Protein AF-A0A4U9WKT3-F1 (afdb_monomer)

InterPro domains:
  IPR013785 Aldolase-type TIM barrel [G3DSA:3.20.20.70] (8-68)
  IPR016471 Nicotinamide phosphoribosyl transferase [PTHR43816] (15-130)
  IPR036068 Nicotinate phosphoribosyltransferase-like, C-terminal [SSF51690] (24-129)
  IPR041525 Nicotinate/nicotinamide phosphoribosyltransferase [PF04095] (22-95)

Organism: Serratia fonticola (NCBI:txid47917)

Solvent-accessible surface area (backbone atoms only — not comparable to full-atom values): 9490 Å² total; per-residue (Å²): 135,84,79,84,57,90,64,54,62,63,53,53,48,55,59,53,37,60,75,68,75,50,72,76,86,83,63,85,85,87,85,55,66,73,78,73,65,72,65,55,79,68,73,76,65,74,79,89,76,75,19,53,49,71,57,96,91,43,78,43,67,31,67,69,78,68,95,86,60,89,79,78,74,75,59,70,36,23,41,60,26,36,43,65,50,98,69,65,50,84,44,82,45,56,63,43,54,78,75,56,30,72,73,27,76,69,70,72,45,66,56,96,95,40,80,36,82,83,77,54,73,65,60,54,50,53,53,67,74,58,64,75,79,73,72,75,85,75,74,81,83,127

Sequence (142 aa):
METPSLWSAPRKFCNVWRRKVFASSNVVFGVGSFTYQYNTRDTFGFAMKATYGEVNGVGRPIFKQPKTDSGLKQSARGLLRVIRDGEGEYQLLDNQDWQQEQQGELKTRFLDGKLYNQESLEQIRQRIACPSPQPSPTGRGS

Secondary structure (DSSP, 8-state):
-PPPPTTHHHHHHHHHHHHTT--GGG------HHHHHS--GGGGT------EEEETTEEEE-----TTS-S--PPP-SEEEEEE-TTS-EEEEEEE-HHHHTTSS---SEETTEE-S---HHHHHHHHHSPPPPPP------

Mean predicted aligned error: 13.94 Å

Structure (mmCIF, N/CA/C/O backbone):
data_AF-A0A4U9WKT3-F1
#
_entry.id   AF-A0A4U9WKT3-F1
#
loop_
_atom_site.group_PDB
_atom_site.id
_atom_site.type_symbol
_atom_site.label_atom_id
_atom_site.label_alt_id
_atom_site.label_comp_id
_atom_site.label_asym_id
_atom_site.label_entity_id
_atom_site.label_seq_id
_atom_site.pdbx_PDB_ins_code
_atom_site.Cartn_x
_atom_site.Cartn_y
_atom_site.Cartn_z
_atom_site.occupancy
_atom_site.B_iso_or_equiv
_atom_site.auth_seq_id
_atom_site.auth_comp_id
_atom_site.auth_asym_id
_atom_site.auth_atom_id
_atom_site.pdbx_PDB_model_num
ATOM 1 N N . MET A 1 1 ? 14.031 -25.745 -13.048 1.00 31.78 1 MET A N 1
ATOM 2 C CA . MET A 1 1 ? 13.845 -24.899 -14.247 1.00 31.78 1 MET A CA 1
ATOM 3 C C . MET A 1 1 ? 13.641 -23.477 -13.767 1.00 31.78 1 MET A C 1
ATOM 5 O O . MET A 1 1 ? 12.575 -23.170 -13.255 1.00 31.78 1 MET A O 1
ATOM 9 N N . GLU A 1 2 ? 14.686 -22.655 -13.820 1.00 33.97 2 GLU A N 1
ATOM 10 C CA . GLU A 1 2 ? 14.604 -21.248 -13.423 1.00 33.97 2 GLU A CA 1
ATOM 11 C C . GLU A 1 2 ? 13.943 -20.440 -14.541 1.00 33.97 2 GLU A C 1
ATOM 13 O O . GLU A 1 2 ? 14.374 -20.484 -15.694 1.00 33.97 2 GLU A O 1
ATOM 18 N N . THR A 1 3 ? 12.876 -19.715 -14.216 1.00 33.81 3 THR A N 1
ATOM 19 C CA . THR A 1 3 ? 12.251 -18.755 -15.127 1.00 33.81 3 THR A CA 1
ATOM 20 C C . THR A 1 3 ? 13.234 -17.613 -15.408 1.00 33.81 3 THR A C 1
ATOM 22 O O . THR A 1 3 ? 13.660 -16.951 -14.455 1.00 33.81 3 THR A O 1
ATOM 25 N N . PRO A 1 4 ? 13.603 -17.336 -16.672 1.00 44.12 4 PRO A N 1
ATOM 26 C CA . PRO A 1 4 ? 14.500 -16.233 -16.988 1.00 44.12 4 PRO A CA 1
ATOM 27 C C . PRO A 1 4 ? 13.866 -14.909 -16.557 1.00 44.12 4 PRO A C 1
ATOM 29 O O . PRO A 1 4 ? 12.777 -14.556 -17.006 1.00 44.12 4 PRO A O 1
ATOM 32 N N . SER A 1 5 ? 14.544 -14.163 -15.685 1.00 46.66 5 SER A N 1
ATOM 33 C CA . SER A 1 5 ? 14.069 -12.846 -15.266 1.00 46.66 5 SER A CA 1
ATOM 34 C C . SER A 1 5 ? 14.138 -11.851 -16.431 1.00 46.66 5 SER A C 1
ATOM 36 O O . SER A 1 5 ? 15.075 -11.877 -17.238 1.00 46.66 5 SER A O 1
ATOM 38 N N . LEU A 1 6 ? 13.157 -10.943 -16.499 1.00 45.44 6 LEU A N 1
ATOM 39 C CA . LEU A 1 6 ? 12.977 -9.921 -17.547 1.00 45.44 6 LEU A CA 1
ATOM 40 C C . LEU A 1 6 ? 14.245 -9.075 -17.817 1.00 45.44 6 LEU A C 1
ATOM 42 O O . LEU A 1 6 ? 14.455 -8.559 -18.910 1.00 45.44 6 LEU A O 1
ATOM 46 N N . TRP A 1 7 ? 15.124 -8.967 -16.818 1.00 42.09 7 TRP A N 1
ATOM 47 C CA . TRP A 1 7 ? 16.348 -8.162 -16.834 1.00 42.09 7 TRP A CA 1
ATOM 48 C C . TRP A 1 7 ? 17.572 -8.871 -17.420 1.00 42.09 7 TRP A C 1
ATOM 50 O O . TRP A 1 7 ? 18.620 -8.252 -17.619 1.00 42.09 7 TRP A O 1
ATOM 60 N N . SER A 1 8 ? 17.471 -10.171 -17.686 1.00 50.94 8 SER A N 1
ATOM 61 C CA . SER A 1 8 ? 18.605 -10.987 -18.119 1.00 50.94 8 SER A CA 1
ATOM 62 C C . SER A 1 8 ? 19.081 -10.641 -19.537 1.00 50.94 8 SER A C 1
ATOM 64 O O . SER A 1 8 ? 20.287 -10.595 -19.777 1.00 50.94 8 SER A O 1
ATOM 66 N N . ALA A 1 9 ? 18.170 -10.333 -20.462 1.00 57.50 9 ALA A N 1
ATOM 67 C CA . ALA A 1 9 ? 18.497 -9.989 -21.848 1.00 57.50 9 ALA A CA 1
ATOM 68 C C . ALA A 1 9 ? 19.203 -8.621 -22.008 1.00 57.50 9 ALA A C 1
ATOM 70 O O . ALA A 1 9 ? 20.314 -8.601 -22.547 1.00 57.50 9 ALA A O 1
ATOM 71 N N . PRO A 1 10 ? 18.667 -7.489 -21.504 1.00 58.69 10 PRO A N 1
ATOM 72 C CA . PRO A 1 10 ? 19.334 -6.189 -21.644 1.00 58.69 10 PRO A CA 1
ATOM 73 C C . PRO A 1 10 ? 20.678 -6.132 -20.902 1.00 58.69 10 PRO A C 1
ATOM 75 O O . PRO A 1 10 ? 21.647 -5.570 -21.412 1.00 58.69 10 PRO A O 1
ATOM 78 N N . ARG A 1 11 ? 20.795 -6.799 -19.744 1.00 59.12 11 ARG A N 1
ATOM 79 C CA . ARG A 1 11 ? 22.058 -6.883 -18.991 1.00 59.12 11 ARG A CA 1
ATOM 80 C C . ARG A 1 11 ? 23.131 -7.680 -19.746 1.00 59.12 11 ARG A C 1
ATOM 82 O O . ARG A 1 11 ? 24.293 -7.273 -19.767 1.00 59.12 11 ARG A O 1
ATOM 89 N N . LYS A 1 12 ? 22.755 -8.781 -20.410 1.00 60.44 12 LYS A N 1
ATOM 90 C CA . LYS A 1 12 ? 23.653 -9.530 -21.310 1.00 60.44 12 LYS A CA 1
ATOM 91 C C . LYS A 1 12 ? 24.097 -8.669 -22.494 1.00 60.44 12 LYS A C 1
ATOM 93 O O . LYS A 1 12 ? 25.277 -8.691 -22.833 1.00 60.44 12 LYS A O 1
ATOM 98 N N . PHE A 1 13 ? 23.194 -7.867 -23.058 1.00 59.34 13 PHE A N 1
ATOM 99 C CA . PHE A 1 13 ? 23.497 -6.969 -24.172 1.00 59.34 13 PHE A CA 1
ATOM 100 C C . PHE A 1 13 ? 24.522 -5.896 -23.772 1.00 59.34 13 PHE A C 1
ATOM 102 O O . PHE A 1 13 ? 25.601 -5.843 -24.356 1.00 59.34 13 PHE A O 1
ATOM 109 N N . CYS A 1 14 ? 24.286 -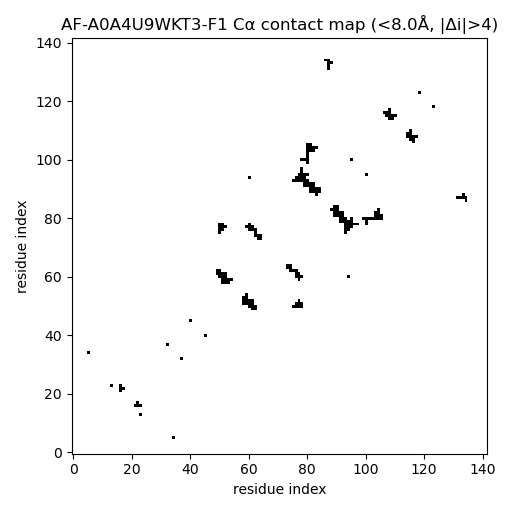5.126 -22.704 1.00 59.38 14 CYS A N 1
ATOM 110 C CA . CYS A 1 14 ? 25.235 -4.103 -22.236 1.00 59.38 14 CYS A CA 1
ATOM 111 C C . CYS A 1 14 ? 26.644 -4.665 -21.954 1.00 59.38 14 CYS A C 1
ATOM 113 O O . CYS A 1 14 ? 27.650 -4.031 -22.277 1.00 59.38 14 CYS A O 1
ATOM 115 N N . ASN A 1 15 ? 26.735 -5.887 -21.421 1.00 62.44 15 ASN A N 1
ATOM 116 C CA . ASN A 1 15 ? 28.013 -6.555 -21.154 1.00 62.44 15 ASN A CA 1
ATOM 117 C C . ASN A 1 15 ? 28.775 -6.982 -22.423 1.00 62.44 15 ASN A C 1
ATOM 119 O O . ASN A 1 15 ? 30.002 -7.101 -22.384 1.00 62.44 15 ASN A O 1
ATOM 123 N N . VAL A 1 16 ? 28.080 -7.233 -23.535 1.00 62.06 16 VAL A N 1
ATOM 124 C CA . VAL A 1 16 ? 28.701 -7.512 -24.842 1.00 62.06 16 VAL A CA 1
ATOM 125 C C . VAL A 1 16 ? 29.233 -6.220 -25.467 1.00 62.06 16 VAL A C 1
ATOM 127 O O . VAL A 1 16 ? 30.351 -6.206 -25.976 1.00 62.06 16 VAL A O 1
ATOM 130 N N . TRP A 1 17 ? 28.484 -5.120 -25.368 1.00 61.47 17 TRP A N 1
ATOM 131 C CA . TRP A 1 17 ? 28.874 -3.820 -25.930 1.00 61.47 17 TRP A CA 1
ATOM 132 C C . TRP A 1 17 ? 30.067 -3.194 -25.204 1.00 61.47 17 TRP A C 1
ATOM 134 O O . TRP A 1 17 ? 30.988 -2.696 -25.852 1.00 61.47 17 TRP A O 1
ATOM 144 N N . ARG A 1 18 ? 30.130 -3.338 -23.873 1.00 59.16 18 ARG A N 1
ATOM 145 C CA . ARG A 1 18 ? 31.278 -2.899 -23.062 1.00 59.16 18 ARG A CA 1
ATOM 146 C C . ARG A 1 18 ? 32.595 -3.558 -23.490 1.00 59.16 18 ARG A C 1
ATOM 148 O O . ARG A 1 18 ? 33.633 -2.911 -23.463 1.00 59.16 18 ARG A O 1
ATOM 155 N N . ARG A 1 19 ? 32.554 -4.826 -23.921 1.00 59.44 19 ARG A N 1
ATOM 156 C CA . ARG A 1 19 ? 33.730 -5.563 -24.428 1.00 59.44 19 ARG A CA 1
ATOM 157 C C . ARG A 1 19 ? 34.150 -5.145 -25.837 1.00 59.44 19 ARG A C 1
ATOM 159 O O . ARG A 1 19 ? 35.297 -5.358 -26.204 1.00 59.44 19 ARG A O 1
ATOM 166 N N . LYS A 1 20 ? 33.234 -4.569 -26.618 1.00 65.38 20 LYS A N 1
ATOM 167 C CA . LYS A 1 20 ? 33.478 -4.109 -27.992 1.00 65.38 20 LYS A CA 1
ATOM 168 C C . LYS A 1 20 ? 33.772 -2.601 -28.088 1.00 65.38 20 LYS A C 1
ATOM 170 O O . LYS A 1 20 ? 33.827 -2.081 -29.192 1.00 65.38 20 LYS A O 1
ATOM 175 N N . VAL A 1 21 ? 33.970 -1.918 -26.951 1.00 59.53 21 VAL A N 1
ATOM 176 C CA . VAL A 1 21 ? 34.289 -0.473 -26.854 1.00 59.53 21 VAL A CA 1
ATOM 177 C C . VAL A 1 21 ? 33.254 0.412 -27.565 1.00 59.53 21 VAL A C 1
ATOM 179 O O . VAL A 1 21 ? 33.566 1.451 -28.136 1.00 59.53 21 VAL A O 1
ATOM 182 N N . PHE A 1 22 ? 31.984 0.014 -27.525 1.00 60.50 22 PHE A N 1
ATOM 183 C CA . PHE A 1 22 ? 30.903 0.863 -28.010 1.00 60.50 22 PHE A CA 1
ATOM 184 C C . PHE A 1 22 ? 30.259 1.630 -26.852 1.00 60.50 22 PHE A C 1
ATOM 186 O O . PHE A 1 22 ? 29.947 1.056 -25.805 1.00 60.50 22 PHE A O 1
ATOM 193 N N . ALA A 1 23 ? 30.030 2.929 -27.055 1.00 65.19 23 ALA A N 1
ATOM 194 C CA . ALA A 1 23 ? 29.354 3.782 -26.087 1.00 65.19 23 ALA A CA 1
ATOM 195 C C . ALA A 1 23 ? 27.853 3.451 -26.019 1.00 65.19 23 ALA A C 1
ATOM 197 O O . ALA A 1 23 ? 27.145 3.480 -27.026 1.00 65.19 23 ALA A O 1
ATOM 198 N N . SER A 1 24 ? 27.349 3.175 -24.815 1.00 61.34 24 SER A N 1
ATOM 199 C CA . SER A 1 24 ? 25.928 2.889 -24.562 1.00 61.34 24 SER A CA 1
ATOM 200 C C . SER A 1 24 ? 25.007 4.102 -24.742 1.00 61.34 24 SER A C 1
ATOM 202 O O . SER A 1 24 ? 23.793 3.949 -24.685 1.00 61.34 24 SER A O 1
ATOM 204 N N . SER A 1 25 ? 25.565 5.297 -24.958 1.00 66.50 25 SER A N 1
ATOM 205 C CA . SER A 1 25 ? 24.836 6.545 -25.215 1.00 66.50 25 SER A CA 1
ATOM 206 C C . SER A 1 25 ? 24.162 6.597 -26.588 1.00 66.50 25 SER A C 1
ATOM 208 O O . SER A 1 25 ? 23.267 7.409 -26.787 1.00 66.50 25 SER A O 1
ATOM 210 N N . ASN A 1 26 ? 24.574 5.742 -27.530 1.00 67.50 26 ASN A N 1
ATOM 211 C CA . ASN A 1 26 ? 24.108 5.788 -28.921 1.00 67.50 26 ASN A CA 1
ATOM 212 C C . ASN A 1 26 ? 22.986 4.775 -29.209 1.00 67.50 26 ASN A C 1
ATOM 214 O O . ASN A 1 26 ? 22.711 4.472 -30.368 1.00 67.50 26 ASN A O 1
ATOM 218 N N . VAL A 1 27 ? 22.369 4.205 -28.169 1.00 65.38 27 VAL A N 1
ATOM 219 C CA . VAL A 1 27 ? 21.384 3.125 -28.298 1.00 65.38 27 VAL A CA 1
ATOM 220 C C . VAL A 1 27 ? 20.047 3.556 -27.708 1.00 65.38 27 VAL A C 1
ATOM 222 O O . VAL A 1 27 ? 19.968 3.974 -26.556 1.00 65.38 27 VAL A O 1
ATOM 225 N N . VAL A 1 28 ? 18.982 3.390 -28.493 1.00 69.62 28 VAL A N 1
ATOM 226 C CA . VAL A 1 28 ? 17.594 3.511 -28.036 1.00 69.62 28 VAL A CA 1
ATOM 227 C C . VAL A 1 28 ? 17.016 2.104 -27.918 1.00 69.62 28 VAL A C 1
ATOM 229 O O . VAL A 1 28 ? 17.014 1.347 -28.888 1.00 69.62 28 VAL A O 1
ATOM 232 N N . PHE A 1 29 ? 16.533 1.736 -26.730 1.00 71.12 29 PHE A N 1
ATOM 233 C CA . PHE A 1 29 ? 15.882 0.446 -26.504 1.00 71.12 29 PHE A CA 1
ATOM 234 C C . PHE A 1 29 ? 14.366 0.582 -26.650 1.00 71.12 29 PHE A C 1
ATOM 236 O O . PHE A 1 29 ? 13.726 1.319 -25.902 1.00 71.12 29 PHE A O 1
ATOM 243 N N . GLY A 1 30 ? 13.791 -0.157 -27.599 1.00 69.25 30 GLY A N 1
ATOM 244 C CA . GLY A 1 30 ? 12.345 -0.317 -27.723 1.00 69.25 30 GLY A CA 1
ATOM 245 C C . GLY A 1 30 ? 11.825 -1.358 -26.733 1.00 69.25 30 GLY A C 1
ATOM 246 O O . GLY A 1 30 ? 12.326 -2.481 -26.683 1.00 69.25 30 GLY A O 1
ATOM 247 N N . VAL A 1 31 ? 10.812 -0.988 -25.954 1.00 73.94 31 VAL A N 1
ATOM 248 C CA . VAL A 1 31 ? 10.125 -1.866 -24.998 1.00 73.94 31 VAL A CA 1
ATOM 249 C C . VAL A 1 31 ? 8.761 -2.229 -25.594 1.00 73.94 31 VAL A C 1
ATOM 251 O O . VAL A 1 31 ? 7.998 -1.342 -25.965 1.00 73.94 31 VAL A O 1
ATOM 254 N N . GLY A 1 32 ? 8.486 -3.527 -25.753 1.00 68.50 32 GLY A N 1
ATOM 255 C CA . GLY A 1 32 ? 7.333 -4.043 -26.503 1.00 68.50 32 GLY A CA 1
ATOM 256 C C . GLY A 1 32 ? 6.341 -4.855 -25.665 1.00 68.50 32 GLY A C 1
ATOM 257 O O . GLY A 1 32 ? 6.362 -4.835 -24.436 1.00 68.50 32 GLY A O 1
ATOM 258 N N . SER A 1 33 ? 5.472 -5.613 -26.338 1.00 53.41 33 SER A N 1
ATOM 259 C CA . SER A 1 33 ? 4.370 -6.387 -25.733 1.00 53.41 33 SER A CA 1
ATOM 260 C C . SER A 1 33 ? 4.793 -7.297 -24.576 1.00 53.41 33 SER A C 1
ATOM 262 O O . SER A 1 33 ? 4.056 -7.424 -23.603 1.00 53.41 33 SER A O 1
ATOM 264 N N . PHE A 1 34 ? 6.002 -7.861 -24.621 1.00 62.28 34 PHE A N 1
ATOM 265 C CA . PHE A 1 34 ? 6.531 -8.735 -23.570 1.00 62.28 34 PHE A CA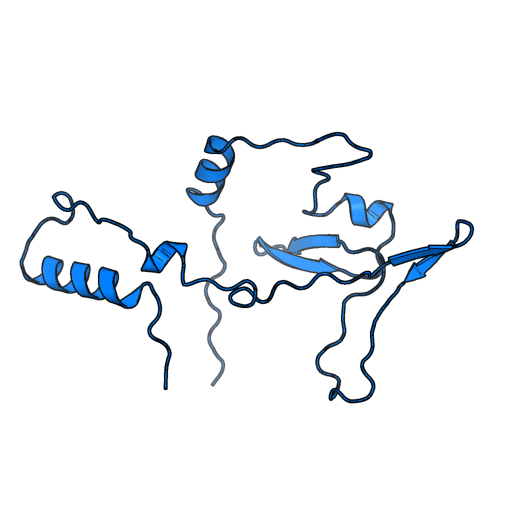 1
ATOM 266 C C . PHE A 1 34 ? 6.606 -8.063 -22.188 1.00 62.28 34 PHE A C 1
ATOM 268 O O . PHE A 1 34 ? 6.448 -8.714 -21.163 1.00 62.28 34 PHE A O 1
ATOM 275 N N . THR A 1 35 ? 6.819 -6.750 -22.141 1.00 60.66 35 THR A N 1
ATOM 276 C CA . THR A 1 35 ? 6.957 -5.984 -20.891 1.00 60.66 35 THR A CA 1
ATOM 277 C C . THR A 1 35 ? 5.599 -5.528 -20.354 1.00 60.66 35 THR A C 1
ATOM 279 O O . THR A 1 35 ? 5.432 -5.393 -19.144 1.00 60.66 35 THR A O 1
ATOM 282 N N . TYR A 1 36 ? 4.622 -5.330 -21.245 1.00 56.59 36 TYR A N 1
ATOM 283 C CA . TYR A 1 36 ? 3.274 -4.866 -20.906 1.00 56.59 36 TYR A CA 1
ATOM 284 C C . TYR A 1 36 ? 2.280 -6.000 -20.623 1.00 56.59 36 TYR A C 1
ATOM 286 O O . TYR A 1 36 ? 1.410 -5.839 -19.775 1.00 56.59 36 TYR A O 1
ATOM 294 N N . GLN A 1 37 ? 2.385 -7.136 -21.320 1.00 59.12 37 GLN A N 1
ATOM 295 C CA . GLN A 1 37 ? 1.340 -8.172 -21.349 1.00 59.12 37 GLN A CA 1
ATOM 296 C C . GLN A 1 37 ? 1.714 -9.469 -20.623 1.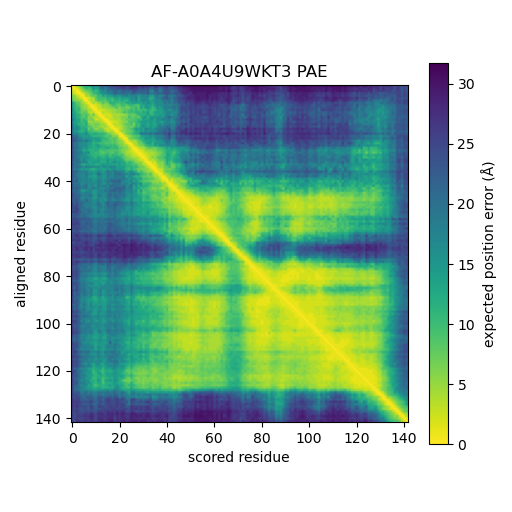00 59.12 37 GLN A C 1
ATOM 298 O O . GLN A 1 37 ? 0.860 -10.334 -20.459 1.00 59.12 37 GLN A O 1
ATOM 303 N N . TYR A 1 38 ? 2.960 -9.622 -20.164 1.00 59.88 38 TYR A N 1
ATOM 304 C CA . TYR A 1 38 ? 3.406 -10.849 -19.489 1.00 59.88 38 TYR A CA 1
ATOM 305 C C . TYR A 1 38 ? 3.225 -10.827 -17.959 1.00 59.88 38 TYR A C 1
ATOM 307 O O . TYR A 1 38 ? 3.709 -11.707 -17.252 1.00 59.88 38 TYR A O 1
ATOM 315 N N . ASN A 1 39 ? 2.518 -9.828 -17.429 1.00 61.38 39 ASN A N 1
ATOM 316 C CA . ASN A 1 39 ? 2.141 -9.783 -16.020 1.00 61.38 39 ASN A CA 1
ATOM 317 C C . ASN A 1 39 ? 0.673 -10.193 -15.887 1.00 61.38 39 ASN A C 1
ATOM 319 O O . ASN A 1 39 ? -0.220 -9.519 -16.395 1.00 61.38 39 ASN A O 1
ATOM 323 N N . THR A 1 40 ? 0.421 -11.301 -15.196 1.00 63.22 40 THR A N 1
ATOM 324 C CA . THR A 1 40 ? -0.926 -11.681 -14.760 1.00 63.22 40 THR A CA 1
ATOM 325 C C . THR A 1 40 ? -1.238 -11.010 -13.424 1.00 63.22 40 THR A C 1
ATOM 327 O O . THR A 1 40 ? -0.331 -10.597 -12.699 1.00 63.22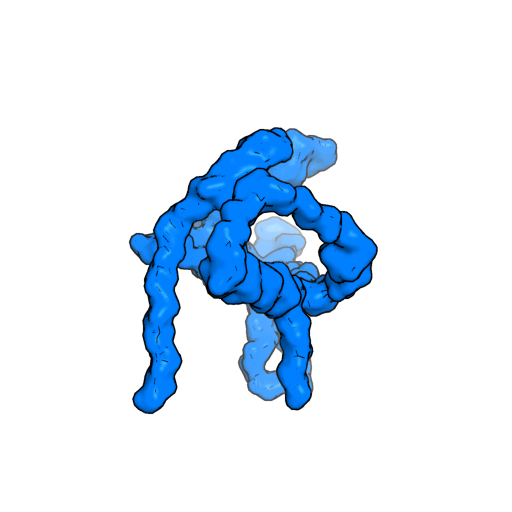 40 THR A O 1
ATOM 330 N N . ARG A 1 41 ? -2.519 -10.937 -13.052 1.00 62.22 41 ARG A N 1
ATOM 331 C CA . ARG A 1 41 ? -2.959 -10.463 -11.725 1.00 62.22 41 ARG A CA 1
ATOM 332 C C . ARG A 1 41 ? -2.188 -11.137 -10.579 1.00 62.22 41 ARG A C 1
ATOM 334 O O . ARG A 1 41 ? -1.852 -10.493 -9.590 1.00 62.22 41 ARG A O 1
ATOM 341 N N . ASP A 1 42 ? -1.896 -12.424 -10.732 1.00 66.69 42 ASP A N 1
ATOM 342 C CA . ASP A 1 42 ? -1.240 -13.255 -9.724 1.00 66.69 42 ASP A CA 1
ATOM 343 C C . ASP A 1 42 ? 0.291 -13.110 -9.718 1.00 66.69 42 ASP A C 1
ATOM 345 O O . ASP A 1 42 ? 0.935 -13.513 -8.753 1.00 66.69 42 ASP A O 1
ATOM 349 N N . THR A 1 43 ? 0.882 -12.464 -10.732 1.00 64.31 43 THR A N 1
ATOM 350 C CA . THR A 1 43 ? 2.339 -12.261 -10.837 1.00 64.31 43 THR A CA 1
ATOM 351 C C . THR A 1 43 ? 2.911 -11.495 -9.640 1.00 64.31 43 THR A C 1
ATOM 353 O O . THR A 1 43 ? 4.051 -11.734 -9.255 1.00 64.31 43 THR A O 1
ATOM 356 N N . PHE A 1 44 ? 2.111 -10.626 -9.014 1.00 65.75 44 PHE A N 1
ATOM 357 C CA . PHE A 1 44 ? 2.502 -9.860 -7.824 1.00 65.75 44 PHE A CA 1
ATOM 358 C C . PHE A 1 44 ? 1.833 -10.347 -6.528 1.00 65.75 44 PHE A C 1
ATOM 360 O O . PHE A 1 44 ? 2.027 -9.742 -5.479 1.00 65.75 44 PHE A O 1
ATOM 367 N N . GLY A 1 45 ? 1.045 -11.428 -6.579 1.00 70.06 45 GLY A N 1
ATOM 368 C CA . GLY A 1 45 ? 0.444 -12.037 -5.388 1.00 70.06 45 GLY A CA 1
ATOM 369 C C . GLY A 1 45 ? -0.567 -11.162 -4.632 1.00 70.06 45 GLY A C 1
ATOM 370 O O . GLY A 1 45 ? -0.766 -11.367 -3.435 1.00 70.06 45 GLY A O 1
ATOM 371 N N . PHE A 1 46 ? -1.208 -10.188 -5.289 1.00 74.25 46 PHE A N 1
ATOM 372 C CA . PHE A 1 46 ? -2.184 -9.315 -4.631 1.00 74.25 46 PHE A CA 1
ATOM 373 C C . PHE A 1 46 ? -3.428 -10.081 -4.164 1.00 74.25 46 PHE A C 1
ATOM 375 O O . PHE A 1 46 ? -4.043 -10.836 -4.918 1.00 74.25 46 PHE A O 1
ATOM 382 N N . ALA A 1 47 ? -3.848 -9.820 -2.925 1.00 77.25 47 ALA A N 1
ATOM 383 C CA . ALA A 1 47 ? -5.077 -10.352 -2.352 1.00 77.25 47 ALA A CA 1
ATOM 384 C C . ALA A 1 47 ? -5.780 -9.283 -1.508 1.00 77.25 47 ALA A C 1
ATOM 386 O O . ALA A 1 47 ? -5.141 -8.612 -0.702 1.00 77.25 47 ALA A O 1
ATOM 387 N N . MET A 1 48 ? -7.103 -9.164 -1.651 1.00 80.88 48 MET A N 1
ATOM 388 C CA . MET A 1 48 ? -7.931 -8.333 -0.774 1.00 80.88 48 MET A CA 1
ATOM 389 C C . MET A 1 48 ? -8.649 -9.201 0.256 1.00 80.88 48 MET A C 1
ATOM 391 O O . MET A 1 48 ? -9.215 -10.243 -0.082 1.00 80.88 48 MET A O 1
ATOM 395 N N . LYS A 1 49 ? -8.607 -8.779 1.522 1.00 83.31 49 LYS A N 1
ATOM 396 C CA . LYS A 1 49 ? -9.229 -9.471 2.654 1.00 83.31 49 LYS A CA 1
ATOM 397 C C . LYS A 1 49 ? -9.803 -8.440 3.620 1.00 83.31 49 LYS A C 1
ATOM 399 O O . LYS A 1 49 ? -9.130 -7.465 3.931 1.00 83.31 49 LYS A O 1
ATOM 404 N N . ALA A 1 50 ? -11.016 -8.680 4.108 1.00 83.81 50 ALA A N 1
ATOM 405 C CA . ALA A 1 50 ? -11.574 -7.905 5.210 1.00 83.81 50 ALA A CA 1
ATOM 406 C C . ALA A 1 50 ? -10.886 -8.315 6.520 1.00 83.81 50 ALA A C 1
ATOM 408 O O . ALA A 1 50 ? -10.834 -9.507 6.835 1.00 83.81 50 ALA A O 1
ATOM 409 N N . THR A 1 51 ? -10.355 -7.337 7.253 1.00 85.56 51 THR A N 1
ATOM 410 C CA . THR A 1 51 ? -9.601 -7.549 8.503 1.00 85.56 51 THR A CA 1
ATOM 411 C C . THR A 1 5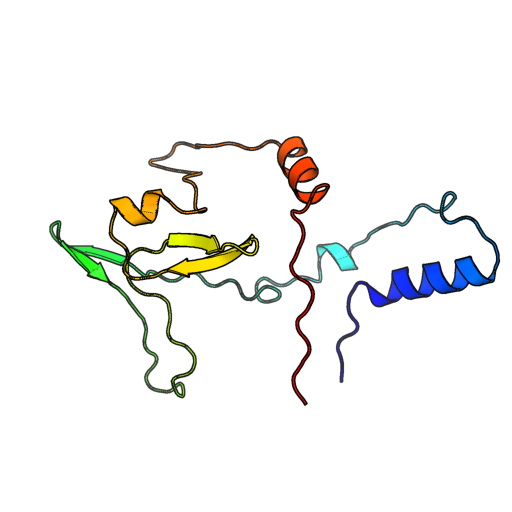1 ? -10.328 -6.973 9.722 1.00 85.56 51 THR A C 1
ATOM 413 O O . THR A 1 51 ? -10.107 -7.420 10.845 1.00 85.56 51 THR A O 1
ATOM 416 N N . TYR A 1 52 ? -11.253 -6.034 9.517 1.00 89.50 52 TYR A N 1
ATOM 417 C CA . TYR A 1 52 ? -12.038 -5.365 10.553 1.00 89.50 52 TYR A CA 1
ATOM 418 C C . TYR A 1 52 ? -13.476 -5.149 10.074 1.00 89.50 52 TYR A C 1
ATOM 420 O O . TYR A 1 52 ? -13.710 -4.924 8.886 1.00 89.50 52 TYR A O 1
ATOM 428 N N . GLY A 1 53 ? -14.432 -5.206 10.997 1.00 88.31 53 GLY A N 1
ATOM 429 C CA . GLY A 1 53 ? -15.807 -4.780 10.761 1.00 88.31 53 GLY A CA 1
ATOM 430 C C . GLY A 1 53 ? -16.440 -4.250 12.039 1.00 88.31 53 GLY A C 1
ATOM 431 O O . GLY A 1 53 ? -16.058 -4.643 13.139 1.00 88.31 53 GLY A O 1
ATOM 432 N N . GLU A 1 54 ? -17.422 -3.370 11.897 1.00 88.06 54 GLU A N 1
ATOM 433 C CA . GLU A 1 54 ? -18.124 -2.751 13.018 1.00 88.06 54 GLU A CA 1
ATOM 434 C C . GLU A 1 54 ? -19.574 -3.241 13.063 1.00 88.06 54 GLU A C 1
ATOM 436 O O . GLU A 1 54 ? -20.272 -3.244 12.048 1.00 88.06 54 GLU A O 1
ATOM 441 N N . VAL A 1 55 ? -20.026 -3.694 14.236 1.00 88.44 55 VAL A N 1
ATOM 442 C CA . VAL A 1 55 ? -21.402 -4.158 14.452 1.00 88.44 55 VAL A CA 1
ATOM 443 C C . VAL A 1 55 ? -21.975 -3.424 15.655 1.00 88.44 55 VAL A C 1
ATOM 445 O O . VAL A 1 55 ? -21.474 -3.584 16.766 1.00 88.44 55 VAL A O 1
ATOM 448 N N . ASN A 1 56 ? -23.039 -2.644 15.441 1.00 88.25 56 ASN A N 1
ATOM 449 C CA . ASN A 1 56 ? -23.689 -1.823 16.472 1.00 88.25 56 ASN A CA 1
ATOM 450 C C . ASN A 1 56 ? -22.713 -0.880 17.208 1.00 88.25 56 ASN A C 1
ATOM 452 O O . ASN A 1 56 ? -22.764 -0.782 18.431 1.00 88.25 56 ASN A O 1
ATOM 456 N N . GLY A 1 57 ? -21.785 -0.238 16.491 1.00 85.25 57 GLY A N 1
ATOM 457 C CA . GLY A 1 57 ? -20.783 0.643 17.106 1.00 85.25 57 GLY A CA 1
ATOM 458 C C . GLY A 1 57 ? -19.587 -0.084 17.730 1.00 85.25 57 GLY A C 1
ATOM 459 O O . GLY A 1 57 ? -18.678 0.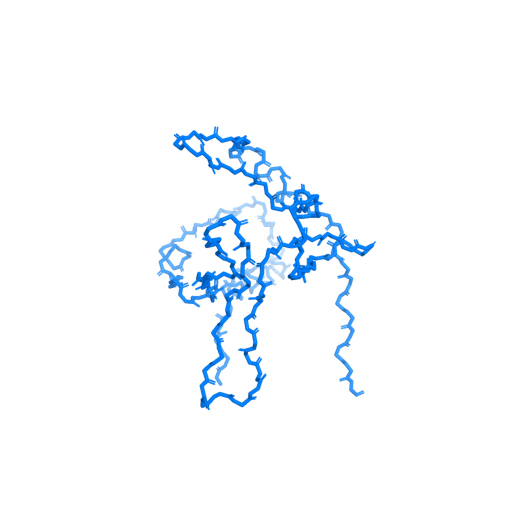556 18.249 1.00 85.25 57 GLY A O 1
ATOM 460 N N . VAL A 1 58 ? -19.576 -1.424 17.718 1.00 86.19 58 VAL A N 1
ATOM 461 C CA . VAL A 1 58 ? -18.514 -2.229 18.330 1.00 86.19 58 VAL A CA 1
ATOM 462 C C . VAL A 1 58 ? -17.649 -2.860 17.246 1.00 86.19 58 VAL A C 1
ATOM 464 O O . VAL A 1 58 ? -18.096 -3.732 16.494 1.00 86.19 58 VAL A O 1
ATOM 467 N N . GLY A 1 59 ? -16.388 -2.437 17.203 1.00 84.56 59 GLY A N 1
ATOM 468 C CA . GLY A 1 59 ? -15.367 -3.000 16.328 1.00 84.56 59 GLY A CA 1
ATOM 469 C C . GLY A 1 59 ? -15.060 -4.460 16.642 1.00 84.56 59 GLY A C 1
ATOM 470 O O . GLY A 1 59 ? -14.886 -4.837 17.800 1.00 84.56 59 GLY A O 1
ATOM 471 N N . ARG A 1 60 ? -14.969 -5.294 15.605 1.00 85.25 60 ARG A N 1
ATOM 472 C CA . ARG A 1 60 ? -14.621 -6.713 15.704 1.00 85.25 60 ARG A CA 1
ATOM 473 C C . ARG A 1 60 ? -13.538 -7.054 14.677 1.00 85.25 60 ARG A C 1
ATOM 475 O O . ARG A 1 60 ? -13.732 -6.797 13.485 1.00 85.25 60 ARG A O 1
ATOM 482 N N . PRO A 1 61 ? -12.408 -7.653 15.094 1.00 84.94 61 PRO A N 1
ATOM 483 C CA . PRO A 1 61 ? -11.425 -8.156 14.149 1.00 84.94 61 PRO A CA 1
ATOM 484 C C . PRO A 1 61 ? -12.024 -9.330 13.365 1.00 84.94 61 PRO A C 1
ATOM 486 O O . PRO A 1 61 ? -12.584 -10.265 13.938 1.00 84.94 61 PRO A O 1
ATOM 489 N N . ILE A 1 62 ? -11.894 -9.285 12.043 1.00 82.31 62 ILE A N 1
ATOM 490 C CA . ILE A 1 62 ? -12.318 -10.346 11.130 1.00 82.31 62 ILE A CA 1
ATOM 491 C C . ILE A 1 62 ? -11.059 -11.037 10.625 1.00 82.31 62 ILE A C 1
ATOM 493 O O . ILE A 1 62 ? -10.114 -10.389 10.184 1.00 82.31 62 ILE A O 1
ATOM 497 N N . PHE A 1 63 ? -11.026 -12.365 10.669 1.00 76.69 63 PHE A N 1
ATOM 498 C CA . PHE A 1 63 ? -9.932 -13.118 10.070 1.00 76.69 63 PHE A CA 1
ATOM 499 C C . PHE A 1 63 ? -10.411 -14.466 9.545 1.00 76.69 63 PHE A C 1
ATOM 501 O O . PHE A 1 63 ? -11.295 -15.105 10.113 1.00 76.69 63 PHE A O 1
ATOM 508 N N . LYS A 1 64 ? -9.796 -14.922 8.452 1.00 65.25 64 LYS A N 1
ATOM 509 C CA . LYS A 1 64 ? -10.039 -16.253 7.891 1.00 65.25 64 LYS A CA 1
ATOM 510 C C . LYS A 1 64 ? -8.900 -17.186 8.291 1.00 65.25 64 LYS A C 1
ATOM 512 O O . LYS A 1 64 ? -7.763 -16.971 7.876 1.00 65.25 64 LYS A O 1
ATOM 517 N N . GLN A 1 65 ? -9.216 -18.225 9.060 1.00 62.66 65 GLN A N 1
ATOM 518 C CA . GLN A 1 65 ? -8.343 -19.380 9.284 1.00 62.66 65 GLN A CA 1
ATOM 519 C C . GLN A 1 65 ? -8.887 -20.566 8.468 1.00 62.66 65 GLN A C 1
ATOM 521 O O . GLN A 1 65 ? -9.926 -21.123 8.827 1.00 62.66 65 GLN A O 1
ATOM 526 N N . PRO A 1 66 ? -8.276 -20.931 7.328 1.00 57.94 66 PRO A N 1
ATOM 527 C CA . PRO A 1 66 ? -8.674 -22.134 6.604 1.00 57.94 66 PRO A CA 1
ATOM 528 C C . PRO A 1 66 ? -8.346 -23.388 7.433 1.00 57.94 66 PRO A C 1
ATOM 530 O O . PRO A 1 6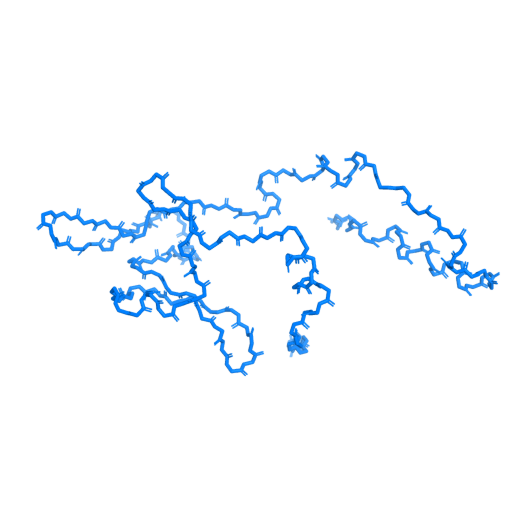6 ? -7.232 -23.530 7.924 1.00 57.94 66 PRO A O 1
ATOM 533 N N . LYS A 1 67 ? -9.314 -24.308 7.570 1.00 58.03 67 LYS A N 1
ATOM 534 C CA . LYS A 1 67 ? -9.206 -25.527 8.401 1.00 58.03 67 LYS A CA 1
ATOM 535 C C . LYS A 1 67 ? -8.131 -26.532 7.946 1.00 58.03 67 LYS A C 1
ATOM 537 O O . LYS A 1 67 ? -7.799 -27.420 8.720 1.00 58.03 67 LYS A O 1
ATOM 542 N N . THR A 1 68 ? -7.619 -26.429 6.717 1.00 55.84 68 THR A N 1
ATOM 543 C CA . THR A 1 68 ? -6.750 -27.445 6.084 1.00 55.84 68 THR A CA 1
ATOM 544 C C . THR A 1 68 ? -5.354 -26.946 5.702 1.00 55.84 68 THR A C 1
ATOM 546 O O . THR A 1 68 ? -4.655 -27.644 4.977 1.00 55.84 68 THR A O 1
ATOM 549 N N . ASP A 1 69 ? -4.932 -25.760 6.146 1.00 51.62 69 ASP A N 1
ATOM 550 C CA . ASP A 1 69 ? -3.599 -25.231 5.826 1.00 51.62 69 ASP A CA 1
ATOM 551 C C . ASP A 1 69 ? -2.719 -25.249 7.082 1.00 51.62 69 ASP A C 1
ATOM 553 O O . ASP A 1 69 ? -3.144 -24.835 8.162 1.00 51.62 69 ASP A O 1
ATOM 557 N N . SER A 1 70 ? -1.504 -25.771 6.950 1.00 50.38 70 SER A N 1
ATOM 558 C CA . SER A 1 70 ? -0.558 -26.099 8.020 1.00 50.38 70 SER A CA 1
ATOM 559 C C . SER A 1 70 ? 0.058 -24.854 8.677 1.00 50.38 70 SER A C 1
ATOM 561 O O . SER A 1 70 ? 1.257 -24.611 8.563 1.00 50.38 70 SER A O 1
ATOM 563 N N . GLY A 1 71 ? -0.766 -24.023 9.324 1.00 52.47 71 GLY A N 1
ATOM 564 C CA . GLY A 1 71 ? -0.372 -22.938 10.238 1.00 52.47 71 GLY A CA 1
ATOM 565 C C . GLY A 1 71 ? 0.357 -21.729 9.632 1.00 52.47 71 GLY A C 1
ATOM 566 O O . GLY A 1 71 ? 0.437 -20.690 10.280 1.00 52.47 71 GLY A O 1
ATOM 567 N N . LEU A 1 72 ? 0.844 -21.824 8.393 1.00 50.53 72 LEU A N 1
ATOM 568 C CA . LEU A 1 72 ? 1.765 -20.857 7.780 1.00 50.53 72 LEU A CA 1
ATOM 569 C C . LEU A 1 72 ? 1.099 -19.597 7.204 1.00 50.53 72 LEU A C 1
ATOM 571 O O . LEU A 1 72 ? 1.782 -18.608 6.963 1.00 50.53 72 LEU A O 1
ATOM 575 N N . LYS A 1 73 ? -0.223 -19.591 6.984 1.00 51.53 73 LYS A N 1
ATOM 576 C CA . LYS A 1 73 ? -0.939 -18.449 6.381 1.00 51.53 73 LYS A CA 1
ATOM 577 C C . LYS A 1 73 ? -1.951 -17.840 7.340 1.00 51.53 73 LYS A C 1
ATOM 579 O O . LYS A 1 73 ? -3.164 -17.928 7.136 1.00 51.53 73 LYS A O 1
ATOM 584 N N . GLN A 1 74 ? -1.452 -17.183 8.381 1.00 61.03 74 GLN A N 1
ATOM 585 C CA . GLN A 1 74 ? -2.290 -16.312 9.200 1.00 61.03 74 GLN A CA 1
ATOM 586 C C . GLN A 1 74 ? -2.453 -14.964 8.490 1.00 61.03 74 GLN A C 1
ATOM 588 O O . GLN A 1 74 ? -1.481 -14.310 8.133 1.00 61.03 74 GLN A O 1
ATOM 593 N N . SER A 1 75 ? -3.700 -14.582 8.208 1.00 67.94 75 SER A N 1
ATOM 594 C CA . SER A 1 75 ? -4.000 -13.248 7.672 1.00 67.94 75 SER A CA 1
ATOM 595 C C . SER A 1 75 ? -3.990 -12.234 8.819 1.00 67.94 75 SER A C 1
ATOM 597 O O . SER A 1 75 ? -4.400 -12.594 9.925 1.00 67.94 75 SER A O 1
ATOM 599 N N . ALA A 1 76 ? -3.561 -10.998 8.544 1.00 80.81 76 ALA A N 1
ATOM 600 C CA . ALA A 1 76 ? -3.608 -9.890 9.498 1.00 80.81 76 ALA A CA 1
ATOM 601 C C . ALA A 1 76 ? -5.036 -9.666 10.033 1.00 80.81 76 ALA A C 1
ATOM 603 O O . ALA A 1 76 ? -6.014 -10.026 9.365 1.00 80.81 76 ALA A O 1
ATOM 604 N N . ARG A 1 77 ? -5.157 -9.114 11.245 1.00 85.31 77 ARG A N 1
ATOM 605 C CA . ARG A 1 77 ? -6.431 -8.998 11.976 1.00 85.31 77 ARG A CA 1
ATOM 606 C C . ARG A 1 77 ? -6.662 -7.572 12.469 1.00 85.31 77 ARG A C 1
ATOM 608 O O . ARG A 1 77 ? -5.719 -6.883 12.830 1.00 85.31 77 ARG A O 1
ATOM 615 N N . GLY A 1 78 ? -7.918 -7.146 12.523 1.00 88.19 78 GLY A N 1
ATOM 616 C CA . GLY A 1 78 ? -8.291 -5.825 13.026 1.00 88.19 78 GLY A CA 1
ATOM 617 C C . GLY A 1 78 ? -7.859 -4.676 12.109 1.00 88.19 78 GLY A C 1
ATOM 618 O O . GLY A 1 78 ? -7.685 -4.862 10.898 1.00 88.19 78 GLY A O 1
ATOM 619 N N . LEU A 1 79 ? -7.742 -3.479 12.692 1.00 89.38 79 LEU A N 1
ATOM 620 C CA . LEU A 1 79 ? -7.180 -2.310 12.013 1.00 89.38 79 LEU A CA 1
ATOM 621 C C . LEU A 1 79 ? -5.671 -2.493 11.835 1.00 89.38 79 LEU A C 1
ATOM 623 O O . LEU A 1 79 ? -5.004 -3.103 12.675 1.00 89.38 79 LEU A O 1
ATOM 627 N N . LEU A 1 80 ? -5.147 -1.970 10.731 1.00 92.88 80 LEU A N 1
ATOM 628 C CA . LEU A 1 80 ? -3.780 -2.209 10.285 1.00 92.88 80 LEU A CA 1
ATOM 629 C C . LEU A 1 80 ? -3.017 -0.898 10.172 1.00 92.88 80 LEU A C 1
ATOM 631 O O . LEU A 1 80 ? -3.525 0.055 9.599 1.00 92.88 80 LEU A O 1
ATOM 635 N N . ARG A 1 81 ? -1.763 -0.879 10.611 1.00 93.69 81 ARG A N 1
ATOM 636 C CA . ARG A 1 81 ? -0.868 0.268 10.452 1.00 93.69 81 ARG A CA 1
ATOM 637 C C . ARG A 1 81 ? 0.411 -0.182 9.766 1.00 93.69 81 ARG A C 1
ATOM 639 O O . ARG A 1 81 ? 1.047 -1.131 10.206 1.00 93.69 81 ARG A O 1
ATOM 646 N N . VAL A 1 82 ? 0.806 0.514 8.705 1.00 93.50 82 VAL A N 1
ATOM 647 C CA . VAL A 1 82 ? 2.118 0.318 8.073 1.00 93.50 82 VAL A CA 1
ATOM 648 C C . VAL A 1 82 ? 3.061 1.397 8.582 1.00 93.50 82 VAL A C 1
ATOM 650 O O . VAL A 1 82 ? 2.701 2.570 8.538 1.00 93.50 82 VAL A O 1
ATOM 653 N N . ILE A 1 83 ? 4.244 1.026 9.057 1.00 93.62 83 ILE A N 1
ATOM 654 C CA . ILE A 1 83 ? 5.283 1.966 9.494 1.00 93.62 83 ILE A CA 1
ATOM 655 C C . ILE A 1 83 ? 6.590 1.705 8.752 1.00 93.62 83 ILE A C 1
ATOM 657 O O . ILE A 1 83 ? 6.773 0.636 8.170 1.00 93.62 83 ILE A O 1
ATOM 661 N N . ARG A 1 84 ? 7.490 2.687 8.794 1.00 90.25 84 ARG A N 1
ATOM 662 C CA . ARG A 1 84 ? 8.906 2.495 8.485 1.00 90.25 84 ARG A CA 1
ATOM 663 C C . ARG A 1 84 ? 9.662 2.334 9.795 1.00 90.25 84 ARG A C 1
ATOM 665 O O . ARG A 1 84 ? 9.458 3.138 10.705 1.00 90.25 84 ARG A O 1
ATOM 672 N N . ASP A 1 85 ? 10.486 1.304 9.899 1.00 85.69 85 ASP A N 1
ATOM 673 C CA . ASP A 1 85 ? 11.372 1.140 11.048 1.00 85.69 85 ASP A CA 1
ATOM 674 C C . ASP A 1 85 ? 12.581 2.095 10.975 1.00 85.69 85 ASP A C 1
ATOM 676 O O . ASP A 1 85 ? 12.702 2.924 10.067 1.00 85.69 85 ASP A O 1
ATOM 680 N N . GLY A 1 86 ? 13.479 2.002 11.960 1.00 82.00 86 GLY A N 1
ATOM 681 C CA . GLY A 1 86 ? 14.694 2.820 12.012 1.00 82.00 86 GLY A CA 1
ATOM 682 C C . GLY A 1 86 ? 15.675 2.573 10.857 1.00 82.00 86 G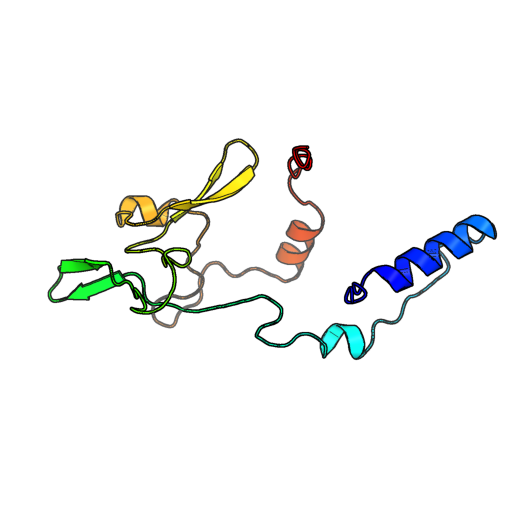LY A C 1
ATOM 683 O O . GLY A 1 86 ? 16.557 3.400 10.637 1.00 82.00 86 GLY A O 1
ATOM 684 N N . GLU A 1 87 ? 15.512 1.476 10.114 1.00 82.62 87 GLU A N 1
ATOM 685 C CA . GLU A 1 87 ? 16.321 1.105 8.947 1.00 82.62 87 GLU A CA 1
ATOM 686 C C . GLU A 1 87 ? 15.644 1.510 7.625 1.00 82.62 87 GLU A C 1
ATOM 688 O O . GLU A 1 87 ? 16.250 1.432 6.556 1.00 82.62 87 GLU A O 1
ATOM 693 N N . GLY A 1 88 ? 14.411 2.023 7.695 1.00 83.50 88 GLY A N 1
ATOM 694 C CA . GLY A 1 88 ? 13.623 2.470 6.552 1.00 83.50 88 GLY A CA 1
ATOM 695 C C . GLY A 1 88 ? 12.787 1.370 5.896 1.00 83.50 88 GLY A C 1
ATOM 696 O O . GLY A 1 88 ? 12.166 1.647 4.863 1.00 83.50 88 GLY A O 1
ATOM 697 N N . GLU A 1 89 ? 12.738 0.173 6.487 1.00 88.38 89 GLU A N 1
ATOM 698 C CA . GLU A 1 89 ? 11.971 -0.971 6.000 1.00 88.38 89 GLU A CA 1
ATOM 699 C C . GLU A 1 89 ? 10.509 -0.902 6.435 1.00 88.38 89 GLU A C 1
ATOM 701 O O . GLU A 1 89 ? 10.160 -0.363 7.488 1.00 88.38 89 GLU A O 1
ATOM 706 N N .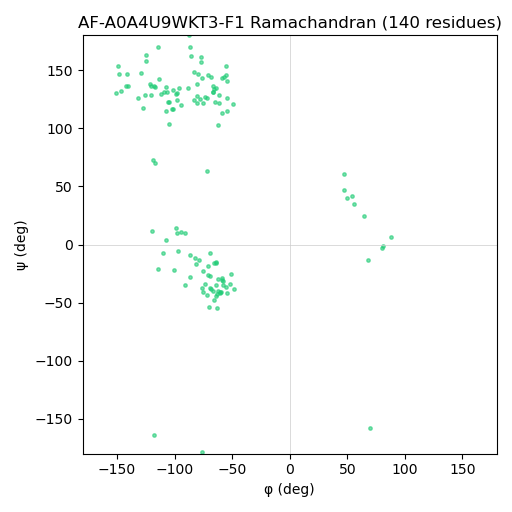 TYR A 1 90 ? 9.626 -1.443 5.596 1.00 90.69 90 TYR A N 1
ATOM 707 C CA . TYR A 1 90 ? 8.192 -1.421 5.857 1.00 90.69 90 TYR A CA 1
ATOM 708 C C . TYR A 1 90 ? 7.764 -2.563 6.782 1.00 90.69 90 TYR A C 1
ATOM 710 O O . TYR A 1 90 ? 7.921 -3.739 6.453 1.00 90.69 90 TYR A O 1
ATOM 718 N N . GLN A 1 91 ? 7.108 -2.213 7.888 1.00 91.50 91 GLN A N 1
ATOM 719 C CA . GLN A 1 91 ? 6.519 -3.157 8.834 1.00 91.50 91 GLN A CA 1
ATOM 720 C C . GLN A 1 91 ? 4.997 -2.979 8.915 1.00 91.50 91 GLN A C 1
ATOM 722 O O . GLN A 1 91 ? 4.493 -1.858 8.984 1.00 91.50 91 GLN A O 1
ATOM 727 N N . LEU A 1 92 ? 4.261 -4.096 8.929 1.00 91.06 92 LEU A N 1
ATOM 728 C CA . LEU A 1 92 ? 2.813 -4.131 9.151 1.00 91.06 92 LEU A CA 1
ATOM 729 C C . LEU A 1 92 ? 2.514 -4.467 10.617 1.00 91.06 92 LEU A C 1
ATOM 731 O O . LEU A 1 92 ? 2.926 -5.517 11.104 1.00 91.06 92 LEU A O 1
ATOM 735 N N . LEU A 1 93 ? 1.752 -3.605 11.283 1.00 91.19 93 LEU A N 1
ATOM 736 C CA . LEU A 1 93 ? 1.205 -3.808 12.623 1.00 91.19 93 LEU A CA 1
ATOM 737 C C . LEU A 1 93 ? -0.300 -4.072 12.521 1.00 91.19 93 LEU A C 1
ATOM 739 O O . LEU A 1 93 ? -1.000 -3.388 11.770 1.00 91.19 93 LEU A O 1
ATOM 743 N N . ASP A 1 94 ? -0.799 -5.058 13.263 1.00 91.50 94 ASP A N 1
ATOM 744 C CA . ASP A 1 94 ? -2.204 -5.470 13.263 1.00 91.50 94 ASP A CA 1
ATOM 745 C C . ASP A 1 94 ? -2.888 -5.201 14.619 1.00 91.50 94 ASP A C 1
ATOM 747 O O . ASP A 1 94 ? -2.240 -4.792 15.583 1.00 91.50 94 ASP A O 1
ATOM 751 N N . ASN A 1 95 ? -4.216 -5.350 14.680 1.00 89.19 95 ASN A N 1
ATOM 752 C CA . ASN A 1 95 ? -5.059 -5.053 15.851 1.00 89.19 95 ASN A CA 1
ATOM 753 C C . ASN A 1 95 ? -4.815 -3.670 16.478 1.00 89.19 95 ASN A C 1
ATOM 755 O O . ASN A 1 95 ? -4.799 -3.525 17.698 1.00 89.19 95 ASN A O 1
ATOM 759 N N . GLN A 1 96 ? -4.620 -2.662 15.634 1.00 92.56 96 GLN A N 1
ATOM 760 C CA . GLN A 1 96 ? -4.405 -1.288 16.074 1.00 92.56 96 GLN A CA 1
ATOM 761 C C . GLN A 1 96 ? -5.724 -0.629 16.504 1.00 92.56 96 GLN A C 1
ATOM 763 O O . GLN A 1 96 ? -6.811 -1.083 16.135 1.00 92.56 96 GLN A O 1
ATOM 768 N N . ASP A 1 97 ? -5.634 0.456 17.268 1.00 90.69 97 ASP A N 1
ATOM 769 C CA . ASP A 1 97 ? -6.762 1.361 17.481 1.00 90.69 97 ASP A CA 1
ATOM 770 C C . ASP A 1 97 ? -6.846 2.437 16.376 1.00 90.69 97 ASP A C 1
ATOM 772 O O . ASP A 1 97 ? -5.945 2.596 15.546 1.00 90.69 97 ASP A O 1
ATOM 776 N N . TRP A 1 98 ? -7.949 3.187 16.355 1.00 88.81 98 TRP A N 1
ATOM 777 C CA . TRP A 1 98 ? -8.189 4.244 15.365 1.00 88.81 98 TRP A CA 1
ATOM 778 C C . TRP A 1 98 ? -7.172 5.390 15.423 1.00 88.81 98 TRP A C 1
ATOM 780 O O . TRP A 1 98 ? -6.918 6.025 14.403 1.00 88.81 98 TRP A O 1
ATOM 790 N N . GLN A 1 99 ? -6.597 5.680 16.593 1.00 91.88 99 GLN A N 1
ATOM 791 C CA . GLN A 1 99 ? -5.603 6.742 16.741 1.00 91.88 99 GLN A CA 1
ATOM 792 C C . GLN A 1 99 ? -4.244 6.300 16.185 1.00 91.88 99 GLN A C 1
ATOM 794 O O . GLN A 1 99 ? -3.528 7.096 15.579 1.00 91.88 99 GLN A O 1
ATOM 799 N N . GLN A 1 100 ? -3.889 5.033 16.382 1.00 91.31 100 GLN A N 1
ATOM 800 C CA . GLN A 1 100 ? -2.665 4.419 15.888 1.00 91.31 100 GLN A CA 1
ATOM 801 C C . GLN A 1 100 ? -2.707 4.216 14.372 1.00 91.31 100 GLN A C 1
ATOM 803 O O . GLN A 1 100 ? -1.719 4.516 13.702 1.00 91.31 100 GLN A O 1
ATOM 808 N N . GLU A 1 101 ? -3.831 3.740 13.830 1.00 91.19 101 GLU A N 1
ATOM 809 C CA . GLU A 1 101 ? -4.019 3.489 12.393 1.00 91.19 101 GLU A CA 1
ATOM 810 C C . GLU A 1 101 ? -3.715 4.739 11.549 1.00 91.19 101 GLU A C 1
ATOM 812 O O . GLU A 1 101 ? -2.957 4.666 10.579 1.00 91.19 101 GLU A O 1
ATOM 817 N N . GLN A 1 102 ? -4.159 5.910 12.016 1.00 89.94 102 GLN A N 1
ATOM 818 C CA . GLN A 1 102 ? -3.964 7.203 11.348 1.00 89.94 102 GLN A CA 1
ATOM 819 C C . GLN A 1 102 ? -2.503 7.674 11.268 1.00 89.94 102 GLN A C 1
ATOM 821 O O . GLN A 1 102 ? -2.187 8.584 10.504 1.00 89.94 102 GLN A O 1
ATOM 826 N N . GLN A 1 103 ? -1.600 7.093 12.057 1.00 90.00 103 GLN A N 1
ATOM 827 C CA . GLN A 1 103 ? -0.186 7.482 12.109 1.00 90.00 103 GLN A CA 1
ATOM 828 C C . GLN A 1 103 ? 0.700 6.632 11.180 1.00 90.00 103 GLN A C 1
ATOM 830 O O . GLN A 1 103 ? 1.926 6.620 11.328 1.00 90.00 103 GLN A O 1
ATOM 835 N N . GLY A 1 104 ? 0.095 5.833 10.302 1.00 89.12 104 GLY A N 1
ATOM 836 C CA . GLY A 1 104 ? 0.804 4.966 9.370 1.00 89.12 104 GLY A CA 1
ATOM 837 C C . GLY A 1 104 ? 1.189 5.631 8.045 1.00 89.12 104 GLY A C 1
ATOM 838 O O . GLY A 1 104 ? 0.888 6.784 7.750 1.00 89.12 104 GLY A O 1
ATOM 839 N N . GLU A 1 105 ? 1.837 4.835 7.203 1.00 91.81 105 GLU A N 1
ATOM 840 C CA . GLU A 1 105 ? 2.206 5.162 5.824 1.00 91.81 105 GLU A CA 1
ATOM 841 C C . GLU A 1 105 ? 1.014 5.032 4.855 1.00 91.81 105 GLU A C 1
ATOM 843 O O . GLU A 1 105 ? 1.076 5.501 3.714 1.00 91.81 105 GLU A O 1
ATOM 848 N N . LEU A 1 106 ? -0.083 4.406 5.300 1.00 91.62 106 LEU A N 1
ATOM 849 C CA . LEU A 1 106 ? -1.336 4.325 4.554 1.00 91.62 106 LEU A CA 1
ATOM 850 C C . LEU A 1 106 ? -2.047 5.678 4.615 1.00 91.62 106 LEU A C 1
ATOM 852 O O . LEU A 1 106 ? -2.351 6.191 5.685 1.00 91.62 106 LEU A O 1
ATOM 856 N N . LYS A 1 107 ? -2.309 6.266 3.445 1.00 90.69 107 LYS A N 1
ATOM 857 C CA . LYS A 1 107 ? -2.949 7.581 3.325 1.00 90.69 107 LYS A CA 1
ATOM 858 C C . LYS A 1 107 ? -4.279 7.450 2.610 1.00 90.69 107 LYS A C 1
ATOM 860 O O . LYS A 1 107 ? -4.352 6.831 1.547 1.00 90.69 107 LYS A O 1
ATOM 865 N N . THR A 1 108 ? -5.302 8.114 3.133 1.00 91.94 108 THR A N 1
ATOM 866 C CA . THR A 1 108 ? -6.611 8.210 2.486 1.00 91.94 108 THR A CA 1
ATOM 867 C C . THR A 1 108 ? -6.470 8.852 1.110 1.00 91.94 108 THR A C 1
ATOM 869 O O . THR A 1 108 ? -6.120 10.027 0.993 1.00 91.94 108 THR A O 1
ATOM 872 N N . ARG A 1 109 ? -6.728 8.080 0.051 1.00 92.19 109 ARG A N 1
ATOM 873 C CA . ARG A 1 109 ? -6.810 8.595 -1.328 1.00 92.19 109 ARG A CA 1
ATOM 874 C C . ARG A 1 109 ? -8.254 8.792 -1.787 1.00 92.19 109 ARG A C 1
ATOM 876 O O . ARG A 1 109 ? -8.505 9.578 -2.693 1.00 92.19 109 ARG A O 1
ATOM 883 N N . PHE A 1 110 ? -9.199 8.101 -1.155 1.00 92.88 110 PHE A N 1
ATOM 884 C CA . PHE A 1 110 ? -10.621 8.175 -1.464 1.00 92.88 110 PHE A CA 1
ATOM 885 C C . PHE A 1 110 ? -11.442 7.990 -0.189 1.00 92.88 110 PHE A C 1
ATOM 887 O O . PHE A 1 110 ? -11.174 7.066 0.576 1.00 92.88 110 PHE A O 1
ATOM 894 N N . LEU A 1 111 ? -12.418 8.868 0.029 1.00 93.50 111 LEU A N 1
ATOM 895 C CA . LEU A 1 111 ? -13.339 8.821 1.162 1.00 93.50 111 LEU A CA 1
ATOM 896 C C . LEU A 1 111 ? -14.669 9.454 0.744 1.00 93.50 111 LEU A C 1
ATOM 898 O O . LEU A 1 111 ? -14.672 10.541 0.168 1.00 93.50 111 LEU A O 1
ATOM 902 N N . ASP A 1 112 ? -15.780 8.760 0.996 1.00 94.25 112 ASP A N 1
ATOM 903 C CA . ASP A 1 112 ? -17.152 9.242 0.766 1.00 94.25 112 ASP A CA 1
ATOM 904 C C . ASP A 1 112 ? -17.383 9.896 -0.608 1.00 94.25 112 ASP A C 1
ATOM 906 O O . ASP A 1 112 ? -17.943 10.987 -0.734 1.00 94.25 112 ASP A O 1
ATOM 910 N N . GLY A 1 113 ? -16.910 9.241 -1.674 1.00 94.62 113 GLY A N 1
ATOM 911 C CA . GLY A 1 113 ? -17.090 9.727 -3.046 1.00 94.62 113 GLY A CA 1
ATOM 912 C C . GLY A 1 113 ? -16.096 10.806 -3.483 1.00 94.62 113 GLY A C 1
ATOM 913 O O . GLY A 1 113 ? -16.145 11.242 -4.631 1.00 94.62 113 GLY A O 1
ATOM 914 N N . LYS A 1 114 ? -15.183 11.236 -2.606 1.00 95.31 114 LYS A N 1
ATOM 915 C CA . LYS A 1 114 ? -14.213 12.303 -2.876 1.00 95.31 114 LYS A CA 1
ATOM 916 C C . LYS A 1 114 ? -12.788 11.764 -2.909 1.00 95.31 114 LYS A C 1
ATOM 918 O O . LYS A 1 114 ? -12.408 10.901 -2.121 1.00 95.31 114 LYS A O 1
ATOM 923 N N . LEU A 1 115 ? -11.989 12.306 -3.825 1.00 94.69 115 LEU A N 1
ATOM 924 C CA . LEU A 1 115 ? -10.563 12.010 -3.937 1.00 94.69 115 LEU A CA 1
ATOM 925 C C . LEU A 1 115 ? -9.752 12.952 -3.044 1.00 94.69 115 LEU A C 1
ATOM 927 O O . LEU A 1 115 ? -9.949 14.164 -3.069 1.00 94.69 115 LEU A O 1
ATOM 931 N N . TYR A 1 116 ? -8.798 12.387 -2.315 1.00 93.56 116 TYR A N 1
ATOM 932 C CA . TYR A 1 116 ? -7.896 13.086 -1.403 1.00 93.56 116 TYR A CA 1
ATOM 933 C C . TYR A 1 116 ? -6.448 12.778 -1.762 1.00 93.56 116 TYR A C 1
ATOM 935 O O . TYR A 1 116 ? -6.167 11.752 -2.379 1.00 93.56 116 TYR A O 1
ATOM 943 N N . ASN A 1 117 ? -5.527 13.654 -1.345 1.00 89.00 117 ASN A N 1
ATOM 944 C CA . ASN A 1 117 ? -4.088 13.469 -1.529 1.00 89.00 117 ASN A CA 1
ATOM 945 C C . ASN A 1 117 ? -3.768 13.045 -2.974 1.00 89.00 117 ASN A C 1
ATOM 947 O O . ASN A 1 117 ? -3.305 11.938 -3.208 1.00 89.00 117 ASN A O 1
ATOM 951 N N . GLN A 1 118 ? -4.089 13.848 -3.982 1.00 92.38 118 GLN A N 1
ATOM 952 C CA . GLN A 1 118 ? -3.765 13.463 -5.358 1.00 92.38 118 GLN A CA 1
ATOM 953 C C . GLN A 1 118 ? -2.273 13.677 -5.628 1.00 92.38 118 GLN A C 1
ATOM 955 O O . GLN A 1 118 ? -1.681 14.631 -5.128 1.00 92.38 118 GLN A O 1
ATOM 960 N N . GLU A 1 119 ? -1.669 12.783 -6.408 1.00 91.31 119 GLU A N 1
ATOM 961 C CA . GLU A 1 119 ? -0.269 12.885 -6.822 1.00 91.31 119 GLU A CA 1
ATOM 962 C C . GLU A 1 119 ? -0.178 12.944 -8.342 1.00 91.31 119 GLU A C 1
ATOM 964 O O . GLU A 1 119 ? -0.844 12.183 -9.047 1.00 91.31 119 GLU A O 1
ATOM 969 N N . SER A 1 120 ? 0.664 13.839 -8.852 1.00 91.94 120 SER A N 1
ATOM 970 C CA . SER A 1 120 ? 0.969 13.916 -10.274 1.00 91.94 120 SER A CA 1
ATOM 971 C C . SER A 1 120 ? 1.944 12.809 -10.688 1.00 91.94 120 SER A C 1
ATOM 973 O O . SER A 1 120 ? 2.736 12.299 -9.889 1.00 91.94 120 SER A O 1
ATOM 975 N N . LEU A 1 121 ? 1.943 12.464 -11.980 1.00 92.31 121 LEU A N 1
ATOM 976 C CA . LEU A 1 121 ? 2.926 11.528 -12.540 1.00 92.31 121 LEU A CA 1
ATOM 977 C C . LEU A 1 121 ? 4.370 12.004 -12.327 1.00 92.31 121 LEU A C 1
ATOM 979 O O . LEU A 1 121 ? 5.269 11.180 -12.174 1.00 92.31 121 LEU A O 1
ATOM 983 N N . GLU A 1 122 ? 4.599 13.317 -12.306 1.00 92.38 122 GLU A N 1
ATOM 984 C CA . GLU A 1 122 ? 5.911 13.900 -12.029 1.00 92.38 122 GLU A CA 1
ATOM 985 C C . GLU A 1 122 ? 6.362 13.619 -10.592 1.00 92.38 122 GLU A C 1
ATOM 987 O O . GLU A 1 122 ? 7.468 13.119 -10.391 1.00 92.38 122 GLU A O 1
ATOM 992 N N . GLN A 1 123 ? 5.486 13.836 -9.607 1.00 88.75 123 GLN A N 1
ATOM 993 C CA . GLN A 1 123 ? 5.774 13.540 -8.199 1.00 88.75 123 GLN A CA 1
ATOM 994 C C . GLN A 1 123 ? 6.090 12.051 -7.991 1.00 88.75 123 GLN A C 1
ATOM 996 O O . GLN A 1 123 ? 7.030 11.699 -7.276 1.00 88.75 123 GLN A O 1
ATOM 1001 N N . ILE A 1 124 ? 5.346 11.166 -8.663 1.00 89.75 124 ILE A N 1
ATOM 1002 C CA . ILE A 1 124 ? 5.588 9.718 -8.620 1.00 89.75 124 ILE A CA 1
ATOM 1003 C C . ILE A 1 124 ? 6.957 9.376 -9.231 1.00 89.75 124 ILE A C 1
ATOM 1005 O O . ILE A 1 124 ? 7.713 8.596 -8.652 1.00 89.75 124 ILE A O 1
ATOM 1009 N N . ARG A 1 125 ? 7.314 9.977 -10.373 1.00 90.69 125 ARG A N 1
ATOM 1010 C CA . ARG A 1 125 ? 8.618 9.763 -11.026 1.00 90.69 125 ARG A CA 1
ATOM 1011 C C . ARG A 1 125 ? 9.780 10.241 -10.162 1.00 90.69 125 ARG A C 1
ATOM 1013 O O . ARG A 1 125 ? 10.767 9.521 -10.046 1.00 90.69 125 ARG A O 1
ATOM 1020 N N . GLN A 1 126 ? 9.655 11.408 -9.532 1.00 91.31 126 GLN A N 1
ATOM 1021 C CA . GLN A 1 126 ? 10.675 11.943 -8.626 1.00 91.31 126 GLN A CA 1
ATOM 1022 C C . GLN A 1 126 ? 10.914 11.007 -7.432 1.00 91.31 126 GLN A C 1
ATOM 1024 O O . GLN A 1 126 ? 12.063 10.726 -7.096 1.00 91.31 126 GLN A O 1
ATOM 1029 N N . ARG A 1 127 ? 9.845 10.443 -6.853 1.00 87.12 127 ARG A N 1
ATOM 1030 C CA . ARG A 1 127 ? 9.940 9.461 -5.759 1.00 87.12 127 ARG A CA 1
ATOM 1031 C C . ARG A 1 127 ? 10.698 8.193 -6.157 1.00 87.12 127 ARG A C 1
ATOM 1033 O O . ARG A 1 127 ? 11.469 7.675 -5.362 1.00 87.12 127 ARG A O 1
ATOM 1040 N N . ILE A 1 128 ? 10.480 7.688 -7.372 1.00 86.69 128 ILE A N 1
ATOM 1041 C CA . ILE A 1 128 ? 11.171 6.486 -7.870 1.00 86.69 128 ILE A CA 1
ATOM 1042 C C . ILE A 1 128 ? 12.635 6.794 -8.223 1.00 86.69 128 ILE A C 1
ATOM 1044 O O . ILE A 1 128 ? 13.496 5.937 -8.047 1.00 86.69 128 ILE A O 1
ATOM 1048 N N . ALA A 1 129 ? 12.927 8.002 -8.718 1.00 82.00 129 ALA A N 1
ATOM 1049 C CA . ALA A 1 129 ? 14.275 8.414 -9.114 1.00 82.00 129 ALA A CA 1
ATOM 1050 C C . ALA A 1 129 ? 15.224 8.636 -7.922 1.00 82.00 129 ALA A C 1
ATOM 1052 O O . ALA A 1 129 ? 16.433 8.476 -8.076 1.00 82.00 129 ALA A O 1
ATOM 1053 N N . CYS A 1 130 ? 14.685 8.974 -6.748 1.00 63.78 130 CYS A N 1
ATOM 1054 C CA . CYS A 1 130 ? 15.441 9.137 -5.508 1.00 63.78 130 CYS A CA 1
ATOM 1055 C C . CYS A 1 130 ? 14.945 8.138 -4.445 1.00 63.78 130 CYS A C 1
ATOM 1057 O O . CYS A 1 130 ? 14.231 8.527 -3.516 1.00 63.78 130 CYS A O 1
ATOM 1059 N N . PRO A 1 131 ? 15.252 6.834 -4.587 1.00 59.91 131 PRO A N 1
ATOM 1060 C CA . PRO A 1 131 ? 14.909 5.863 -3.560 1.00 59.91 131 PRO A CA 1
ATOM 1061 C C . PRO A 1 131 ? 15.728 6.152 -2.295 1.00 59.91 131 PRO A C 1
ATOM 1063 O O . PRO A 1 131 ? 16.932 6.406 -2.370 1.00 59.91 131 PRO A O 1
ATOM 1066 N N . SER A 1 132 ? 15.085 6.105 -1.124 1.00 57.03 132 SER A N 1
ATOM 1067 C CA . SER A 1 132 ? 15.799 6.109 0.157 1.00 57.03 132 SER A CA 1
ATOM 1068 C C . SER A 1 132 ? 16.813 4.952 0.187 1.00 57.03 132 SER A C 1
ATOM 1070 O O . SER A 1 132 ? 16.514 3.900 -0.397 1.00 57.03 132 SER A O 1
ATOM 1072 N N . PRO A 1 133 ? 17.984 5.112 0.840 1.00 51.62 133 PRO A N 1
ATOM 1073 C CA . PRO A 1 133 ? 18.983 4.050 0.935 1.00 51.62 133 PRO A CA 1
ATOM 1074 C C . PRO A 1 133 ? 18.305 2.761 1.397 1.00 51.62 133 PRO A C 1
ATOM 1076 O O . PRO A 1 133 ? 17.637 2.760 2.425 1.00 51.62 133 PRO A O 1
ATOM 1079 N N . GLN A 1 134 ? 18.398 1.703 0.595 1.00 48.09 134 GLN A N 1
ATOM 1080 C CA . GLN A 1 134 ? 17.926 0.384 1.006 1.00 48.09 134 GLN A CA 1
ATOM 1081 C C . GLN A 1 134 ? 19.015 -0.235 1.895 1.00 48.09 134 GLN A C 1
ATOM 1083 O O . GLN A 1 134 ? 20.197 -0.106 1.541 1.00 48.09 134 GLN A O 1
ATOM 1088 N N . PRO A 1 135 ? 18.673 -0.898 3.009 1.00 46.94 135 PRO A N 1
ATOM 1089 C CA . PRO A 1 135 ? 19.644 -1.663 3.772 1.00 46.94 135 PRO A CA 1
ATOM 1090 C C . PRO A 1 135 ? 20.300 -2.723 2.881 1.00 46.94 135 PRO A C 1
ATOM 1092 O O . PRO A 1 135 ? 19.706 -3.279 1.950 1.00 46.94 135 PRO A O 1
ATOM 1095 N N . SER A 1 136 ? 21.588 -2.954 3.130 1.00 40.06 136 SER A N 1
ATOM 1096 C CA . SER A 1 136 ? 22.363 -3.959 2.415 1.00 40.06 136 SER A CA 1
ATOM 1097 C C . SER A 1 136 ? 21.720 -5.337 2.605 1.00 40.06 136 SER A C 1
ATOM 1099 O O . SER A 1 136 ? 21.223 -5.631 3.692 1.00 40.06 136 SER A O 1
ATOM 1101 N N . PRO A 1 137 ? 21.721 -6.212 1.580 1.00 41.16 137 PRO A N 1
ATOM 1102 C CA . PRO A 1 137 ? 21.221 -7.567 1.746 1.00 41.16 137 PRO A CA 1
ATOM 1103 C C . PRO A 1 137 ? 22.093 -8.273 2.788 1.00 41.16 137 PRO A C 1
ATOM 1105 O O . PRO A 1 137 ? 23.227 -8.663 2.500 1.00 41.16 137 PRO A O 1
ATOM 1108 N N . THR A 1 138 ? 21.581 -8.403 4.009 1.00 45.16 138 THR A N 1
ATOM 1109 C CA . THR A 1 138 ? 22.200 -9.208 5.055 1.00 45.16 138 THR A CA 1
ATOM 1110 C C . THR A 1 138 ? 22.253 -10.651 4.562 1.00 45.16 138 THR A C 1
ATOM 1112 O O . THR A 1 138 ? 21.302 -11.187 3.986 1.00 45.16 138 THR A O 1
ATOM 1115 N N . GLY A 1 139 ? 23.449 -11.230 4.655 1.00 38.88 139 GLY A N 1
ATOM 1116 C CA . GLY A 1 139 ? 23.802 -12.492 4.021 1.00 38.88 139 GLY A CA 1
ATOM 1117 C C . GLY A 1 139 ? 22.845 -13.623 4.384 1.00 38.88 139 GLY A C 1
ATOM 1118 O O . GLY A 1 139 ? 22.439 -13.774 5.534 1.00 38.88 139 GLY A O 1
ATOM 1119 N N . ARG A 1 140 ? 22.527 -14.461 3.390 1.00 37.91 140 ARG A N 1
ATOM 1120 C CA . ARG A 1 140 ? 22.012 -15.809 3.645 1.00 37.91 140 ARG A CA 1
ATOM 1121 C C . ARG A 1 140 ? 23.008 -16.506 4.563 1.00 37.91 140 ARG A C 1
ATOM 1123 O O . ARG A 1 140 ? 24.146 -16.725 4.155 1.00 37.91 140 ARG A O 1
ATOM 1130 N N . GLY A 1 141 ? 22.564 -16.819 5.776 1.00 37.41 141 GLY A N 1
ATOM 1131 C CA . GLY A 1 141 ? 23.276 -17.720 6.665 1.00 37.41 141 GLY A CA 1
ATOM 1132 C C . GLY A 1 141 ? 23.529 -19.047 5.954 1.00 37.41 141 GLY A C 1
ATOM 1133 O O . GLY A 1 141 ? 22.607 -19.646 5.395 1.00 37.41 141 GLY A O 1
ATOM 1134 N N . SER A 1 142 ? 24.800 -19.434 5.932 1.00 33.47 142 SER A N 1
ATOM 1135 C CA . SER A 1 142 ? 25.249 -20.825 5.920 1.00 33.47 142 SER A CA 1
ATOM 1136 C C . SER A 1 142 ? 25.237 -21.360 7.343 1.00 33.47 142 SER A C 1
ATOM 1138 O O . SER A 1 142 ? 25.734 -20.601 8.209 1.00 33.47 142 SER A O 1
#

pLDDT: mean 72.74, std 17.99, range [31.78, 95.31]

Radius of gyration: 22.08 Å; Cα contacts (8 Å, |Δi|>4): 112; chains: 1; bounding box: 58×41×47 Å

Foldseek 3Di:
DDDDDPVPVVVVVVVVCVVVPHDPVVDDDDDDPCVVPVDDPPNVPDDDDQQWDDDPNRIDGDWDDDPPDDPPDGDAHGQWAWAQDPQRDIDIDGPDDPVRNVPHPDDDQDDPHDGDDDDDPVNVVVCVVDDDDHDDPDDDDD